Protein AF-A0AAN8SE76-F1 (afdb_monomer_lite)

Secondary structure (DSSP, 8-state):
-------S------S--S--BSSS--S-SS--PPEE-TTS-EE--------B------TTTTS-----------SS--TTS-----PPPPPGGGSPPP---

Structure (mmCIF, N/CA/C/O backbone):
data_AF-A0AAN8SE76-F1
#
_entry.id   AF-A0AAN8SE76-F1
#
loop_
_atom_site.group_PDB
_atom_site.id
_atom_site.type_symbol
_atom_site.label_atom_id
_atom_site.label_alt_id
_atom_site.label_comp_id
_atom_site.label_asym_id
_atom_site.label_entity_id
_atom_site.label_seq_id
_atom_site.pdbx_PDB_ins_code
_atom_site.Cartn_x
_atom_site.Cartn_y
_atom_site.Cartn_z
_atom_site.occupancy
_atom_site.B_iso_or_equiv
_atom_site.auth_seq_id
_atom_site.auth_comp_id
_atom_site.auth_asym_id
_atom_site.auth_atom_id
_atom_site.pdbx_PDB_model_num
ATOM 1 N N . MET A 1 1 ? -16.271 -13.226 30.628 1.00 36.34 1 MET A N 1
ATOM 2 C CA . MET A 1 1 ? -15.833 -14.652 30.659 1.00 36.34 1 MET A CA 1
ATOM 3 C C . MET A 1 1 ? -14.921 -14.911 29.457 1.00 36.34 1 MET A C 1
ATOM 5 O O . MET A 1 1 ? -15.382 -15.383 28.433 1.00 36.34 1 MET A O 1
ATOM 9 N N . TRP A 1 2 ? -13.652 -14.522 29.436 1.00 30.59 2 TRP A N 1
ATOM 10 C CA . TRP A 1 2 ? -12.684 -14.406 30.522 1.00 30.59 2 TRP A CA 1
ATOM 11 C C . TRP A 1 2 ? -12.057 -13.015 30.534 1.00 30.59 2 TRP A C 1
ATOM 13 O O . TRP A 1 2 ? -11.240 -12.674 29.685 1.00 30.59 2 TRP A O 1
ATOM 23 N N . ASP A 1 3 ? -12.457 -12.230 31.523 1.00 41.34 3 ASP A N 1
ATOM 24 C CA . ASP A 1 3 ? -11.757 -11.026 31.929 1.00 41.34 3 ASP A CA 1
ATOM 25 C C . ASP A 1 3 ? -10.522 -11.448 32.719 1.00 41.34 3 ASP A C 1
ATOM 27 O O . ASP A 1 3 ? -10.653 -12.070 33.771 1.00 41.34 3 ASP A O 1
ATOM 31 N N . ASN A 1 4 ? -9.329 -11.100 32.243 1.00 33.00 4 ASN A N 1
ATOM 32 C CA . ASN A 1 4 ? -8.284 -10.622 33.141 1.00 33.00 4 ASN A CA 1
ATOM 33 C C . ASN A 1 4 ? -7.178 -9.957 32.330 1.00 33.00 4 ASN A C 1
ATOM 35 O O . ASN A 1 4 ? -6.567 -10.640 31.524 1.00 33.00 4 ASN A O 1
ATOM 39 N N . TRP A 1 5 ? -6.961 -8.654 32.533 1.00 31.91 5 TRP A N 1
ATOM 40 C CA . TRP A 1 5 ? -5.672 -7.937 32.526 1.00 31.91 5 TRP A CA 1
ATOM 41 C C . TRP A 1 5 ? -5.938 -6.419 32.516 1.00 31.91 5 TRP A C 1
ATOM 43 O O . TRP A 1 5 ? -5.737 -5.740 31.513 1.00 31.91 5 TRP A O 1
ATOM 53 N N . ARG A 1 6 ? -6.357 -5.868 33.664 1.00 41.28 6 ARG A N 1
ATOM 54 C CA . ARG A 1 6 ? -6.106 -4.454 33.982 1.00 41.28 6 ARG A CA 1
ATOM 55 C C . ARG A 1 6 ? -4.715 -4.342 34.611 1.00 41.28 6 ARG A C 1
ATOM 57 O O . ARG A 1 6 ? -4.455 -5.007 35.608 1.00 41.28 6 ARG A O 1
ATOM 64 N N . GLY A 1 7 ? -3.857 -3.487 34.048 1.00 36.44 7 GLY A N 1
ATOM 65 C CA . GLY A 1 7 ? -2.648 -2.979 34.712 1.00 36.44 7 GLY A CA 1
ATOM 66 C C . GLY A 1 7 ? -1.363 -3.018 33.876 1.00 36.44 7 GLY A C 1
ATOM 67 O O . GLY A 1 7 ? -0.725 -4.062 33.770 1.00 36.44 7 GLY A O 1
ATOM 68 N N . GLY A 1 8 ? -0.943 -1.852 33.366 1.00 35.75 8 GLY A N 1
ATOM 69 C CA . GLY A 1 8 ? 0.437 -1.558 32.943 1.00 35.75 8 GLY A CA 1
ATOM 70 C C . GLY A 1 8 ? 0.647 -1.335 31.434 1.00 35.75 8 GLY A C 1
ATOM 71 O O . GLY A 1 8 ? 0.002 -2.005 30.625 1.00 35.75 8 GLY A O 1
ATOM 72 N N . PRO A 1 9 ? 1.562 -0.424 31.025 1.00 46.53 9 PRO A N 1
ATOM 73 C CA . PRO A 1 9 ? 1.820 -0.130 29.620 1.00 46.53 9 PRO A CA 1
ATOM 74 C C . PRO A 1 9 ? 2.545 -1.321 28.998 1.00 46.53 9 PRO A C 1
ATOM 76 O O . PRO A 1 9 ? 3.767 -1.466 29.096 1.00 46.53 9 PRO A O 1
ATOM 79 N N . ARG A 1 10 ? 1.786 -2.213 28.361 1.00 43.50 10 ARG A N 1
ATOM 80 C CA . ARG A 1 10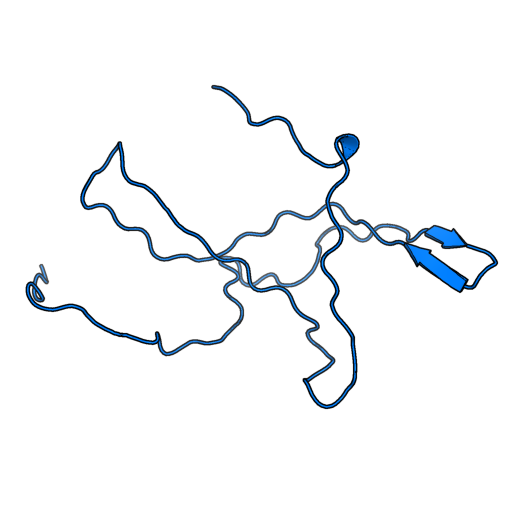 ? 2.365 -3.305 27.590 1.00 43.50 10 ARG A CA 1
ATOM 81 C C . ARG A 1 10 ? 3.067 -2.725 26.368 1.00 43.50 10 ARG A C 1
ATOM 83 O O . ARG A 1 10 ? 2.477 -2.598 25.299 1.00 43.50 10 ARG A O 1
ATOM 90 N N . ARG A 1 11 ? 4.379 -2.502 26.492 1.00 47.94 11 ARG A N 1
ATOM 91 C CA . ARG A 1 11 ? 5.298 -2.792 25.385 1.00 47.94 11 ARG A CA 1
ATOM 92 C C . ARG A 1 1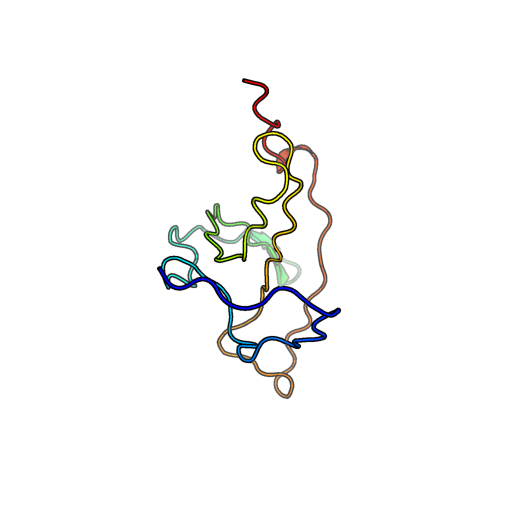1 ? 5.127 -4.267 25.036 1.00 47.94 11 ARG A C 1
ATOM 94 O O . ARG A 1 11 ? 5.841 -5.129 25.533 1.00 47.94 11 ARG A O 1
ATOM 101 N N . THR A 1 12 ? 4.153 -4.553 24.191 1.00 42.59 12 THR A N 1
ATOM 102 C CA . THR A 1 12 ? 4.154 -5.763 23.387 1.00 42.59 12 THR A CA 1
ATOM 103 C C . THR A 1 12 ? 4.578 -5.304 22.008 1.00 42.59 12 THR A C 1
ATOM 105 O O . THR A 1 12 ? 3.789 -4.753 21.254 1.00 42.59 12 THR A O 1
ATOM 108 N N . TYR A 1 13 ? 5.856 -5.489 21.673 1.00 44.78 13 TYR A N 1
ATOM 109 C CA . TYR A 1 13 ? 6.138 -5.792 20.276 1.00 44.78 13 TYR A CA 1
ATOM 110 C C . TYR A 1 13 ? 5.303 -7.041 19.972 1.00 44.78 13 TYR A C 1
ATOM 112 O O . TYR A 1 13 ? 5.505 -8.054 20.648 1.00 44.78 13 TYR A O 1
ATOM 120 N N . PRO A 1 14 ? 4.310 -6.987 19.069 1.00 48.53 14 PRO A N 1
ATOM 121 C CA . PRO A 1 14 ? 3.470 -8.145 18.858 1.00 48.53 14 PRO A CA 1
ATOM 122 C C . PRO A 1 14 ? 4.300 -9.210 18.127 1.00 48.53 14 PRO A C 1
ATOM 124 O O . PRO A 1 14 ? 4.919 -8.894 17.104 1.00 48.53 14 PRO A O 1
ATOM 127 N N . PRO A 1 15 ? 4.322 -10.468 18.601 1.00 50.91 15 PRO A N 1
ATOM 128 C CA . PRO A 1 15 ? 4.864 -11.569 17.822 1.00 50.91 15 PRO A CA 1
ATOM 129 C C . PRO A 1 15 ? 3.982 -11.723 16.578 1.00 50.91 15 PRO A C 1
ATOM 131 O O . PRO A 1 15 ? 2.788 -12.002 16.670 1.00 50.91 15 PRO A O 1
ATOM 134 N N . GLY A 1 16 ? 4.547 -11.449 15.401 1.00 50.28 16 GLY A N 1
ATOM 135 C CA . GLY A 1 16 ? 3.822 -11.547 14.134 1.00 50.28 16 GLY A CA 1
ATOM 136 C C . GLY A 1 16 ? 4.133 -10.433 13.143 1.00 50.28 16 GLY A C 1
ATOM 137 O O . GLY A 1 16 ? 3.212 -9.827 12.592 1.00 50.28 16 GLY A O 1
ATOM 138 N N . THR A 1 17 ? 5.412 -10.206 12.852 1.00 57.72 17 THR A N 1
ATOM 139 C CA . THR A 1 17 ? 5.912 -9.406 11.718 1.00 57.72 17 THR A CA 1
ATOM 140 C C . THR A 1 17 ? 5.617 -10.044 10.346 1.00 57.72 17 THR A C 1
ATOM 142 O O . THR A 1 17 ? 6.337 -9.815 9.383 1.00 57.72 17 THR A O 1
ATOM 145 N N . GLY A 1 18 ? 4.535 -10.816 10.226 1.00 60.81 18 GLY A N 1
ATOM 146 C CA . GLY A 1 18 ? 3.980 -11.246 8.945 1.00 60.81 18 GLY A CA 1
ATOM 147 C C . GLY A 1 18 ? 3.147 -10.137 8.299 1.00 60.81 18 GLY A C 1
ATOM 148 O O . GLY A 1 18 ? 2.669 -9.220 8.978 1.00 60.81 18 GLY A O 1
ATOM 149 N N . ARG A 1 19 ? 2.963 -10.217 6.978 1.00 65.94 19 ARG A N 1
ATOM 150 C CA . ARG A 1 19 ? 2.023 -9.360 6.239 1.00 65.94 19 ARG A CA 1
ATOM 151 C C . ARG A 1 19 ? 0.613 -9.578 6.791 1.00 65.94 19 ARG A C 1
ATOM 153 O O . ARG A 1 19 ? 0.209 -10.715 7.012 1.00 65.94 19 ARG A O 1
ATOM 160 N N . LYS A 1 20 ? -0.117 -8.493 7.051 1.00 73.25 20 LYS A N 1
ATOM 161 C CA . LYS A 1 20 ? -1.423 -8.517 7.727 1.00 73.25 20 LYS A CA 1
ATOM 162 C C . LYS A 1 20 ? -2.560 -8.381 6.713 1.00 73.25 20 LYS A C 1
ATOM 164 O O . LYS A 1 20 ? -3.244 -7.366 6.712 1.00 73.25 20 LYS A O 1
ATOM 169 N N . HIS A 1 21 ? -2.725 -9.369 5.834 1.00 79.62 21 HIS A N 1
ATOM 170 C CA . HIS A 1 21 ? -3.898 -9.461 4.952 1.00 79.62 21 HIS A CA 1
ATOM 171 C C . HIS A 1 21 ? -5.005 -10.215 5.692 1.00 79.62 21 HIS A C 1
ATOM 173 O O . HIS A 1 21 ? -4.757 -11.304 6.208 1.00 79.62 21 HIS A O 1
ATOM 179 N N . ALA A 1 22 ? -6.198 -9.631 5.793 1.00 83.06 22 ALA A N 1
ATOM 180 C CA . ALA A 1 22 ? -7.310 -10.221 6.544 1.00 83.06 22 ALA A CA 1
ATOM 181 C C . ALA A 1 22 ? -7.945 -11.418 5.821 1.00 83.06 22 ALA A C 1
ATOM 183 O O . ALA A 1 22 ? -8.432 -12.338 6.468 1.00 83.06 22 ALA A O 1
ATOM 184 N N . ASP A 1 23 ? -7.928 -11.407 4.491 1.00 78.88 23 ASP A N 1
ATOM 185 C CA . ASP A 1 23 ? -8.517 -12.426 3.617 1.00 78.88 23 ASP A CA 1
ATOM 186 C C . ASP A 1 23 ? -7.485 -13.425 3.066 1.00 78.88 23 ASP A C 1
ATOM 188 O O . ASP A 1 23 ? -7.843 -14.341 2.333 1.00 78.88 23 ASP A O 1
ATOM 192 N N . GLY A 1 24 ? -6.203 -13.257 3.406 1.00 74.38 24 GLY A N 1
ATOM 193 C CA . GLY A 1 24 ? -5.112 -14.098 2.906 1.00 74.38 24 GLY A CA 1
ATOM 194 C C . GLY A 1 24 ? -4.752 -13.866 1.434 1.00 74.38 24 GLY A C 1
ATOM 195 O O . GLY A 1 24 ? -3.783 -14.458 0.959 1.00 74.38 24 GLY A O 1
ATOM 196 N N . ASN A 1 25 ? -5.464 -12.986 0.722 1.00 74.44 25 ASN A N 1
ATOM 197 C CA . ASN A 1 25 ? -5.134 -12.638 -0.652 1.00 74.44 25 ASN A CA 1
ATOM 198 C C . ASN A 1 25 ? -4.066 -11.535 -0.682 1.00 74.44 25 ASN A C 1
ATOM 200 O O . ASN A 1 25 ? -4.275 -10.419 -0.200 1.00 74.44 25 ASN A O 1
ATOM 204 N N . TYR A 1 26 ? -2.914 -11.852 -1.266 1.00 70.75 26 TYR A N 1
ATOM 205 C CA . TYR A 1 26 ? -1.767 -10.949 -1.364 1.00 70.75 26 TYR A CA 1
ATOM 206 C C . TYR A 1 26 ? -1.572 -10.373 -2.774 1.00 70.75 26 TYR A C 1
ATOM 208 O O . TYR A 1 26 ? -0.715 -9.506 -2.957 1.00 70.75 26 TYR A O 1
ATOM 216 N N . GLU A 1 27 ? -2.355 -10.828 -3.757 1.00 74.44 27 GLU A N 1
ATOM 217 C CA . GLU A 1 27 ? -2.244 -10.412 -5.155 1.00 74.44 27 GLU A CA 1
ATOM 218 C C . GLU A 1 27 ? -3.334 -9.412 -5.537 1.00 74.44 27 GLU A C 1
ATOM 220 O O . GLU A 1 27 ? -4.448 -9.408 -5.000 1.00 74.44 27 GLU A O 1
ATOM 225 N N . VAL A 1 28 ? -3.011 -8.556 -6.509 1.00 74.44 28 VAL A N 1
ATOM 226 C CA . VAL A 1 28 ? -4.016 -7.704 -7.135 1.00 74.44 28 VAL A CA 1
ATOM 227 C C . VAL A 1 28 ? -4.901 -8.595 -7.997 1.00 74.44 28 VAL A C 1
ATOM 229 O O . VAL A 1 28 ? -4.456 -9.140 -9.000 1.00 74.44 28 VAL A O 1
ATOM 232 N N . THR A 1 29 ? -6.158 -8.752 -7.589 1.00 70.19 29 THR A N 1
ATOM 233 C CA . THR A 1 29 ? -7.102 -9.699 -8.205 1.00 70.19 29 THR A CA 1
ATOM 234 C C . THR A 1 29 ? -7.458 -9.358 -9.649 1.00 70.19 29 THR A C 1
ATOM 236 O O . THR A 1 29 ? -7.940 -10.218 -10.384 1.00 70.19 29 THR A O 1
ATOM 239 N N . LEU A 1 30 ? -7.226 -8.111 -10.066 1.00 78.06 30 LEU A N 1
ATOM 240 C CA . LEU A 1 30 ? -7.487 -7.643 -11.417 1.00 78.06 30 LEU A CA 1
ATOM 241 C C . LEU A 1 30 ? -6.171 -7.429 -12.172 1.00 78.06 30 LEU A C 1
ATOM 243 O O . LEU A 1 30 ? -5.445 -6.463 -11.934 1.00 78.06 30 LEU A O 1
ATOM 247 N N . MET A 1 31 ? -5.891 -8.310 -13.129 1.00 79.12 31 MET A N 1
ATOM 248 C CA . MET A 1 31 ? -4.748 -8.157 -14.026 1.00 79.12 31 MET A CA 1
ATOM 249 C C . MET A 1 31 ? -5.036 -7.051 -15.044 1.00 79.12 31 MET A C 1
ATOM 251 O O . MET A 1 31 ? -5.934 -7.172 -15.879 1.00 79.12 31 MET A O 1
ATOM 255 N N . THR A 1 32 ? -4.269 -5.964 -14.986 1.00 88.12 32 THR A N 1
ATOM 256 C CA . THR A 1 32 ? -4.365 -4.839 -15.926 1.00 88.12 32 THR A CA 1
ATOM 257 C C . THR A 1 32 ? -3.077 -4.666 -16.721 1.00 88.12 32 THR A C 1
ATOM 259 O O . THR A 1 32 ? -1.997 -5.078 -16.296 1.00 88.12 32 THR A O 1
ATOM 262 N N . LYS A 1 33 ? -3.187 -4.037 -17.896 1.00 90.94 33 LYS A N 1
ATOM 263 C CA . LYS A 1 33 ? -2.030 -3.711 -18.737 1.00 90.94 33 LYS A CA 1
ATOM 264 C C . LYS A 1 33 ? -1.162 -2.641 -18.064 1.00 90.94 33 LYS A C 1
ATOM 266 O O . LYS A 1 33 ? -1.687 -1.693 -17.484 1.00 90.94 33 LYS A O 1
ATOM 271 N N . ALA A 1 34 ? 0.156 -2.771 -18.194 1.00 93.25 34 ALA A N 1
ATOM 272 C CA . ALA A 1 34 ? 1.114 -1.724 -17.844 1.00 93.25 34 ALA A CA 1
ATOM 273 C C . ALA A 1 34 ? 1.362 -0.790 -19.040 1.00 93.25 34 ALA A C 1
ATOM 275 O O . ALA A 1 34 ? 1.267 -1.214 -20.197 1.00 93.25 34 ALA A O 1
ATOM 276 N N . ARG A 1 35 ? 1.700 0.474 -18.769 1.00 93.69 35 ARG A N 1
ATOM 277 C CA . ARG A 1 35 ? 2.150 1.428 -19.788 1.00 93.69 35 ARG A CA 1
ATOM 278 C C . ARG A 1 35 ? 3.667 1.352 -19.900 1.00 93.69 35 ARG A C 1
ATOM 280 O O . ARG A 1 35 ? 4.364 1.541 -18.909 1.00 93.69 35 ARG A O 1
ATOM 287 N N . VAL A 1 36 ? 4.161 1.108 -21.110 1.00 96.69 36 VAL A N 1
ATOM 288 C CA . VAL A 1 36 ? 5.595 1.043 -21.405 1.00 96.69 36 VAL A CA 1
ATOM 289 C C . VAL A 1 36 ? 5.971 2.223 -22.2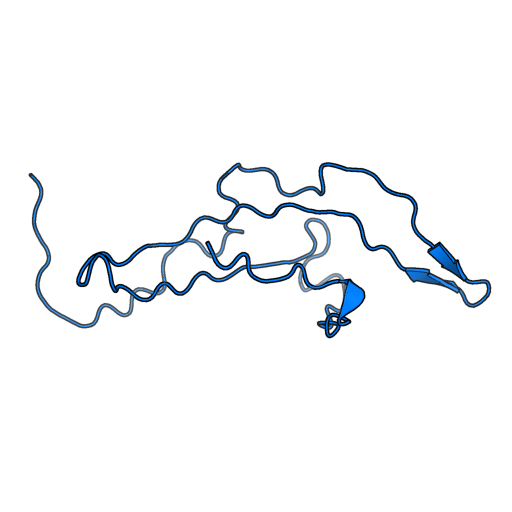90 1.00 96.69 36 VAL A C 1
ATOM 291 O O . VAL A 1 36 ? 5.381 2.419 -23.353 1.00 96.69 36 VAL A O 1
ATOM 294 N N . SER A 1 37 ? 6.944 3.008 -21.845 1.00 96.88 37 SER A N 1
ATOM 295 C CA . SER A 1 37 ? 7.513 4.124 -22.599 1.00 96.88 37 SER A CA 1
ATOM 296 C C . SER A 1 37 ? 8.760 3.679 -23.364 1.00 96.88 37 SER A C 1
ATOM 298 O O . SER A 1 37 ? 9.491 2.799 -22.916 1.00 96.88 37 SER A O 1
ATOM 300 N N . HIS A 1 38 ? 9.060 4.337 -24.487 1.00 96.31 38 HIS A N 1
ATOM 301 C CA . HIS A 1 38 ? 10.250 4.044 -25.303 1.00 96.31 38 HIS A CA 1
ATOM 302 C C . HIS A 1 38 ? 11.581 4.234 -24.547 1.00 96.31 38 HIS A C 1
ATOM 304 O O . HIS A 1 38 ? 12.597 3.675 -24.940 1.00 96.31 38 HIS A O 1
ATOM 310 N N . THR A 1 39 ? 11.574 4.999 -23.452 1.00 97.19 39 THR A N 1
ATOM 311 C CA . THR A 1 39 ? 12.719 5.209 -22.554 1.00 97.19 39 THR A CA 1
ATOM 312 C C . THR A 1 39 ? 12.990 4.029 -21.615 1.00 97.19 39 THR A C 1
ATOM 314 O O . THR A 1 39 ? 13.948 4.074 -20.850 1.00 97.19 39 THR A O 1
ATOM 317 N N . GLY A 1 40 ? 12.142 2.994 -21.626 1.00 95.19 40 GLY A N 1
ATOM 318 C CA . GLY A 1 40 ? 12.213 1.861 -20.699 1.00 95.19 40 GLY A CA 1
ATOM 319 C C . GLY A 1 40 ? 11.451 2.069 -19.385 1.00 95.19 40 GLY A C 1
ATOM 320 O O . GLY A 1 40 ? 11.450 1.178 -18.540 1.00 95.19 40 GLY A O 1
ATOM 321 N N . LEU A 1 41 ? 10.772 3.209 -19.202 1.00 94.00 41 LEU A N 1
ATOM 322 C CA . LEU A 1 41 ? 9.898 3.434 -18.048 1.00 94.00 41 LEU A CA 1
ATOM 323 C C . LEU A 1 41 ? 8.634 2.565 -18.155 1.00 94.00 41 LEU A C 1
ATOM 325 O O . LEU A 1 41 ? 7.900 2.654 -19.142 1.00 94.00 41 LEU A O 1
ATOM 329 N N . VAL A 1 42 ? 8.367 1.770 -17.116 1.00 94.06 42 VAL A N 1
ATOM 330 C CA . VAL A 1 42 ? 7.159 0.946 -16.989 1.00 94.06 42 VAL A CA 1
ATOM 331 C C . VAL A 1 42 ? 6.317 1.471 -15.833 1.00 94.06 42 VAL A C 1
ATOM 333 O O . VAL A 1 42 ? 6.741 1.439 -14.680 1.00 94.06 42 VAL A O 1
ATOM 336 N N . GLU A 1 43 ? 5.110 1.936 -16.137 1.00 91.31 43 GLU A N 1
ATOM 337 C CA . GLU A 1 43 ? 4.134 2.375 -15.142 1.00 91.31 43 GLU A CA 1
ATOM 338 C C . GLU A 1 43 ? 2.995 1.362 -15.047 1.00 91.31 43 GLU A C 1
ATOM 340 O O . GLU A 1 43 ? 2.347 1.028 -16.043 1.00 91.31 43 GLU A O 1
ATOM 345 N N . TRP A 1 44 ? 2.720 0.893 -13.832 1.00 89.25 44 TRP A N 1
ATOM 346 C CA . TRP A 1 44 ? 1.638 -0.046 -13.571 1.00 89.25 44 TRP A CA 1
ATOM 347 C C . TRP A 1 44 ? 0.835 0.389 -12.347 1.00 89.25 44 TRP A C 1
ATOM 349 O O . TRP A 1 44 ? 1.369 0.519 -11.248 1.00 89.25 44 TRP A O 1
ATOM 359 N N . GLN A 1 45 ? -0.452 0.657 -12.564 1.00 87.75 45 GLN A N 1
ATOM 360 C CA . GLN A 1 45 ? -1.381 1.172 -11.556 1.00 87.75 45 GLN A CA 1
ATOM 361 C C . GLN A 1 45 ? -2.680 0.357 -11.600 1.00 87.75 45 GLN A C 1
ATOM 363 O O . GLN A 1 45 ? -3.686 0.815 -12.148 1.00 87.75 45 GLN A O 1
ATOM 368 N N . PRO A 1 46 ? -2.671 -0.890 -11.103 1.00 87.56 46 PRO A N 1
ATOM 369 C CA . PRO A 1 46 ? -3.866 -1.712 -11.115 1.00 87.56 46 PRO A CA 1
ATOM 370 C C . PRO A 1 46 ? -4.855 -1.240 -10.030 1.00 87.56 46 PRO A C 1
ATOM 372 O O . PRO A 1 46 ? -4.436 -0.806 -8.952 1.00 87.56 46 PRO A O 1
ATOM 375 N N . PRO A 1 47 ? -6.174 -1.323 -10.271 1.00 84.75 47 PRO A N 1
ATOM 376 C CA . PRO A 1 47 ? -7.157 -1.111 -9.220 1.00 84.75 47 PRO A CA 1
ATOM 377 C C . PRO A 1 47 ? -7.048 -2.251 -8.201 1.00 84.75 47 PRO A C 1
ATOM 379 O O . PRO A 1 47 ? -7.107 -3.423 -8.565 1.00 84.75 47 PRO A O 1
ATOM 382 N N . ALA A 1 48 ? -6.905 -1.915 -6.921 1.00 80.81 48 ALA A N 1
ATOM 383 C CA . ALA A 1 48 ? -6.764 -2.902 -5.857 1.00 80.81 48 ALA A CA 1
ATOM 384 C C . ALA A 1 48 ? -7.610 -2.528 -4.637 1.00 80.81 48 ALA A C 1
ATOM 386 O O . ALA A 1 48 ? -7.711 -1.358 -4.266 1.00 80.81 48 ALA A O 1
ATOM 387 N N . VAL A 1 49 ? -8.199 -3.545 -4.007 1.00 83.50 49 VAL A N 1
ATOM 388 C CA . VAL A 1 49 ? -8.867 -3.441 -2.706 1.00 83.50 49 VAL A CA 1
ATOM 389 C C . VAL A 1 49 ? -8.023 -4.217 -1.706 1.00 83.50 49 VAL A C 1
ATOM 391 O O . VAL A 1 49 ? -7.955 -5.441 -1.773 1.00 83.50 49 VAL A O 1
ATOM 394 N N . TYR A 1 50 ? -7.369 -3.505 -0.791 1.00 82.94 50 TYR A N 1
ATOM 395 C CA . TYR A 1 50 ? -6.538 -4.115 0.244 1.00 82.94 50 TYR A CA 1
ATOM 396 C C . TYR A 1 50 ? -7.347 -4.290 1.525 1.00 82.94 50 TYR A C 1
ATOM 398 O O . TYR A 1 50 ? -7.827 -3.311 2.095 1.00 82.94 50 TYR A O 1
ATOM 406 N N . LYS A 1 51 ? -7.481 -5.535 1.988 1.00 85.12 51 LYS A N 1
ATOM 407 C CA . LYS A 1 51 ? -8.119 -5.860 3.266 1.00 85.12 51 LYS A CA 1
ATOM 408 C C . LYS A 1 51 ? -7.047 -6.241 4.274 1.00 85.12 51 LYS A C 1
ATOM 410 O O . LYS A 1 51 ? -6.426 -7.296 4.146 1.00 85.12 51 LYS A O 1
ATOM 415 N N . SER A 1 52 ? -6.817 -5.392 5.269 1.00 86.88 52 SER A N 1
ATOM 416 C CA . SER A 1 52 ? -5.862 -5.670 6.339 1.00 86.88 52 SER A CA 1
ATOM 417 C C . SER A 1 52 ? -6.538 -6.066 7.639 1.00 86.88 52 SER A C 1
ATOM 419 O O . SER A 1 52 ? -7.684 -5.709 7.901 1.00 86.88 52 SER A O 1
ATOM 421 N N . SER A 1 53 ? -5.812 -6.822 8.460 1.00 87.38 53 SER A N 1
ATOM 422 C CA . SER A 1 53 ? -6.192 -7.075 9.846 1.00 87.38 53 SER A CA 1
ATOM 423 C C . SER A 1 53 ? -5.461 -6.094 10.765 1.00 87.38 53 SER A C 1
ATOM 425 O O . SER A 1 53 ? -4.229 -6.018 10.760 1.00 87.38 53 SER A O 1
ATOM 427 N N . CYS A 1 54 ? -6.217 -5.337 11.558 1.00 89.38 54 CYS A N 1
ATOM 428 C CA . CYS A 1 54 ? -5.700 -4.470 12.617 1.00 89.38 54 CYS A CA 1
ATOM 429 C C . CYS A 1 54 ? -6.427 -4.749 13.937 1.00 89.38 54 CYS A C 1
ATOM 431 O O . CYS A 1 54 ? -7.553 -5.240 13.948 1.00 89.38 54 CYS A O 1
ATOM 433 N N . ALA A 1 55 ? -5.741 -4.481 15.049 1.00 88.31 55 ALA A N 1
ATOM 434 C CA . ALA A 1 55 ? -6.365 -4.491 16.364 1.00 88.31 55 ALA A CA 1
ATOM 435 C C . ALA A 1 55 ? -7.211 -3.225 16.514 1.00 88.31 55 ALA A C 1
ATOM 437 O O . ALA A 1 55 ? -6.768 -2.149 16.112 1.00 88.31 55 ALA A O 1
ATOM 438 N N . ILE A 1 56 ? -8.402 -3.382 17.081 1.00 89.44 56 ILE A N 1
ATOM 439 C CA . ILE A 1 56 ? -9.325 -2.289 17.375 1.00 89.44 56 ILE A CA 1
ATOM 440 C C . ILE A 1 56 ? -9.346 -2.041 18.879 1.00 89.44 56 ILE A C 1
ATOM 442 O O . ILE A 1 56 ?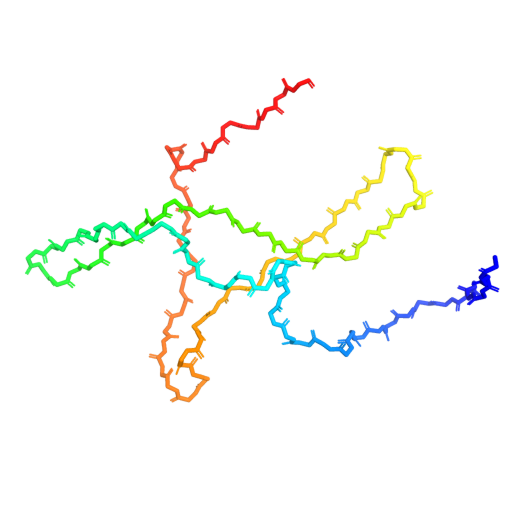 -9.322 -2.997 19.661 1.00 89.44 56 ILE A O 1
ATOM 446 N N . ASP A 1 57 ? -9.382 -0.771 19.265 1.00 89.88 57 ASP A N 1
ATOM 447 C CA . ASP A 1 57 ? -9.637 -0.358 20.642 1.00 89.88 57 ASP A CA 1
ATOM 448 C C . ASP A 1 57 ? -11.073 0.156 20.757 1.00 89.88 57 ASP A C 1
ATOM 450 O O . ASP A 1 57 ? -11.476 1.038 20.005 1.00 89.88 57 ASP A O 1
ATOM 454 N N . VAL A 1 58 ? -11.855 -0.436 21.658 1.00 92.19 58 VAL A N 1
ATOM 455 C CA . VAL A 1 58 ? -13.286 -0.139 21.838 1.00 92.19 58 VAL A CA 1
ATOM 456 C C . VAL A 1 58 ? -13.568 0.624 23.134 1.00 92.19 58 VAL A C 1
ATOM 458 O O . VAL A 1 58 ? -14.723 0.720 23.543 1.00 92.19 58 VAL A O 1
ATOM 461 N N . GLU A 1 59 ? -12.537 1.170 23.789 1.00 92.50 59 GLU A N 1
ATOM 462 C CA . GLU A 1 59 ? -12.671 1.892 25.064 1.00 92.50 59 GLU A CA 1
ATOM 463 C C . GLU A 1 59 ? -13.651 3.080 24.988 1.00 92.50 59 GLU A C 1
ATOM 465 O O . GLU A 1 59 ? -14.398 3.321 25.936 1.00 92.50 59 GLU A O 1
ATOM 470 N N . PHE A 1 60 ? -13.700 3.778 23.848 1.00 92.56 60 PHE A N 1
ATOM 471 C CA . PHE A 1 60 ? -14.492 5.004 23.662 1.00 92.56 60 PHE A CA 1
ATOM 472 C C . PHE A 1 60 ? -15.584 4.894 22.595 1.00 92.56 60 PHE A C 1
ATOM 474 O O . PHE A 1 60 ? -16.019 5.911 22.052 1.00 92.56 60 PHE A O 1
ATOM 481 N N . PHE A 1 61 ? -16.042 3.680 22.285 1.00 88.88 61 PHE A N 1
ATOM 482 C CA . PHE A 1 61 ? -17.095 3.481 21.288 1.00 88.88 61 PHE A CA 1
ATOM 483 C C . PHE A 1 61 ? -18.341 4.344 21.600 1.00 88.88 61 PHE A C 1
ATOM 485 O O . PHE A 1 61 ? -18.796 4.338 22.749 1.00 88.88 61 PHE A O 1
ATOM 492 N N . PRO A 1 62 ? -18.932 5.074 20.626 1.00 93.12 62 PRO A N 1
ATOM 493 C CA . PRO A 1 62 ? -18.675 5.061 19.174 1.00 93.12 62 PRO A CA 1
ATOM 494 C C . PRO A 1 62 ? -17.697 6.145 18.660 1.00 93.12 62 PRO A C 1
ATOM 496 O O . PRO A 1 62 ? -17.654 6.402 17.459 1.00 93.12 62 PRO A O 1
ATOM 499 N N . TYR A 1 63 ? -16.967 6.827 19.549 1.00 93.88 63 TYR A N 1
ATOM 500 C CA . TYR A 1 63 ? -16.047 7.935 19.228 1.00 93.88 63 TYR A CA 1
ATOM 501 C C . TYR A 1 63 ? -14.567 7.537 19.337 1.00 93.88 63 TYR A C 1
ATOM 503 O O . TYR A 1 63 ? -13.694 8.376 19.575 1.00 93.88 63 TYR A O 1
ATOM 511 N N . ASP A 1 64 ? -14.279 6.250 19.204 1.00 92.81 64 ASP A N 1
ATOM 512 C CA . ASP A 1 64 ? -12.934 5.700 19.216 1.00 92.81 64 ASP A CA 1
ATOM 513 C C . ASP A 1 64 ? -12.120 6.123 17.978 1.00 92.81 64 ASP A C 1
ATOM 515 O O . ASP A 1 64 ? -12.641 6.328 16.881 1.00 92.81 64 ASP A O 1
ATOM 519 N N . ILE A 1 65 ? -10.803 6.256 18.159 1.00 92.25 65 ILE A N 1
ATOM 520 C CA . ILE A 1 65 ? -9.853 6.540 17.077 1.00 92.25 65 ILE A CA 1
ATOM 521 C C . ILE A 1 65 ? -9.094 5.260 16.761 1.00 92.25 65 ILE A C 1
ATOM 523 O O . ILE A 1 65 ? -8.409 4.715 17.623 1.00 92.25 65 ILE A O 1
ATOM 527 N N . GLN A 1 66 ? -9.133 4.837 15.498 1.00 91.00 66 GLN A N 1
ATOM 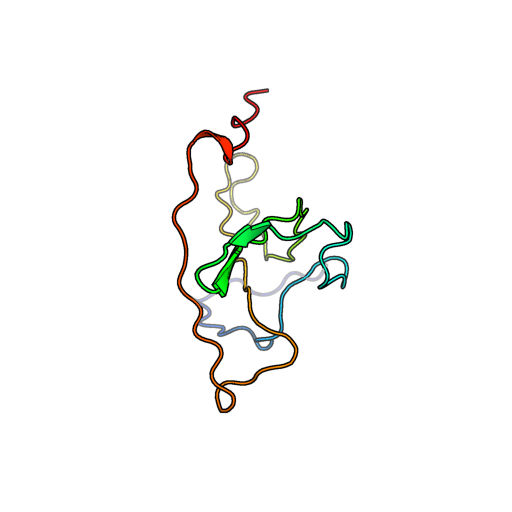528 C CA . GLN A 1 66 ? -8.461 3.619 15.056 1.00 91.00 66 GLN A CA 1
ATOM 529 C C . GLN A 1 66 ? -7.243 3.918 14.177 1.00 91.00 66 GLN A C 1
ATOM 531 O O . GLN A 1 66 ? -7.311 4.690 13.221 1.00 91.00 66 GLN A O 1
ATOM 536 N N . THR A 1 67 ? -6.114 3.267 14.482 1.00 89.62 67 THR A N 1
ATOM 537 C CA . THR A 1 67 ? -4.866 3.358 13.704 1.00 89.62 67 THR A CA 1
ATOM 538 C C . THR A 1 67 ? -4.533 2.005 13.082 1.00 89.62 67 THR A C 1
ATOM 540 O O . THR A 1 67 ? -4.036 1.101 13.753 1.00 89.62 67 THR A O 1
ATOM 543 N N . CYS A 1 68 ? -4.759 1.867 11.774 1.00 87.62 68 CYS A N 1
ATOM 544 C CA . CYS A 1 68 ? -4.460 0.642 11.030 1.00 87.62 68 CYS A CA 1
ATOM 545 C C . CYS A 1 68 ? -3.259 0.847 10.097 1.00 87.62 68 CYS A C 1
ATOM 547 O O . CYS A 1 68 ? -3.216 1.785 9.304 1.00 87.62 68 CYS A O 1
ATOM 549 N N . VAL A 1 69 ? -2.274 -0.053 10.181 1.00 86.50 69 VAL A N 1
ATOM 550 C CA . VAL A 1 69 ? -1.027 0.025 9.404 1.00 86.50 69 VAL A CA 1
ATOM 551 C C . VAL A 1 69 ? -1.052 -0.984 8.260 1.00 86.50 69 VAL A C 1
ATOM 553 O O . VAL A 1 69 ? -1.182 -2.188 8.484 1.00 86.50 69 VAL A O 1
ATOM 556 N N . LEU A 1 70 ? -0.852 -0.502 7.033 1.00 85.69 70 LEU A N 1
ATOM 557 C CA . LEU A 1 70 ? -0.636 -1.344 5.857 1.00 85.69 70 LEU A CA 1
ATOM 558 C C . LEU A 1 70 ? 0.861 -1.607 5.662 1.00 85.69 70 LEU A C 1
ATOM 560 O O . LEU A 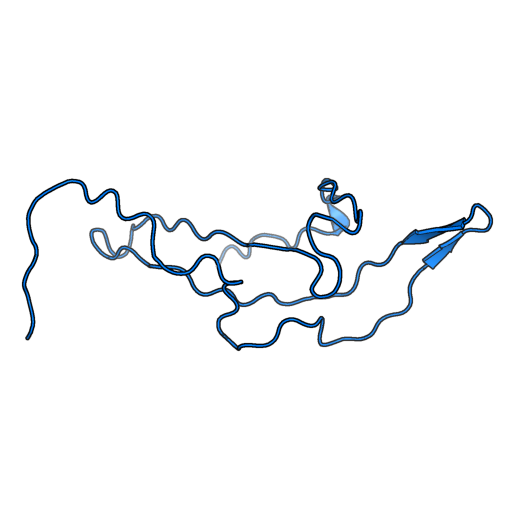1 70 ? 1.665 -0.678 5.634 1.00 85.69 70 LEU A O 1
ATOM 564 N N . LYS A 1 71 ? 1.237 -2.881 5.506 1.00 84.25 71 LYS A N 1
ATOM 565 C CA . LYS A 1 71 ? 2.611 -3.305 5.197 1.00 84.25 71 LYS A CA 1
ATOM 566 C C . LYS A 1 71 ? 2.669 -3.842 3.770 1.00 84.25 71 LYS A C 1
ATOM 568 O O . LYS A 1 71 ? 2.182 -4.940 3.516 1.00 84.25 71 LYS A O 1
ATOM 573 N N . LEU A 1 72 ? 3.273 -3.078 2.865 1.00 84.38 72 LEU A N 1
ATOM 574 C CA . LEU A 1 72 ? 3.452 -3.438 1.456 1.00 84.38 72 LEU A CA 1
ATOM 575 C C . LEU A 1 72 ? 4.896 -3.894 1.205 1.00 84.38 72 LEU A C 1
ATOM 577 O O . LEU A 1 72 ? 5.823 -3.366 1.814 1.00 84.38 72 LEU A O 1
ATOM 581 N N . GLY A 1 73 ? 5.092 -4.868 0.315 1.00 85.12 73 GLY A N 1
ATOM 582 C CA . GLY A 1 73 ? 6.427 -5.335 -0.070 1.00 85.12 73 GLY A CA 1
ATOM 583 C C . GLY A 1 73 ? 6.402 -6.482 -1.080 1.00 85.12 73 GLY A C 1
ATOM 584 O O . GLY A 1 73 ? 5.389 -7.167 -1.243 1.00 85.12 73 GLY A O 1
ATOM 585 N N . SER A 1 74 ? 7.531 -6.714 -1.750 1.00 83.19 74 SER A N 1
ATOM 586 C CA . SER A 1 74 ? 7.711 -7.798 -2.727 1.00 83.19 74 SER A CA 1
ATOM 587 C C . SER A 1 74 ? 7.648 -9.160 -2.070 1.00 83.19 74 SER A C 1
ATOM 589 O O . SER A 1 74 ? 8.357 -9.416 -1.105 1.00 83.19 74 SER A O 1
ATOM 591 N N . TRP A 1 75 ? 6.840 -10.077 -2.598 1.00 80.00 75 TRP A N 1
ATOM 592 C CA . TRP A 1 75 ? 6.840 -11.471 -2.138 1.00 80.00 75 TRP A CA 1
ATOM 593 C C . TRP A 1 75 ? 8.160 -12.203 -2.435 1.00 80.00 75 TRP A C 1
ATOM 595 O O . TRP A 1 75 ? 8.632 -12.974 -1.611 1.00 80.00 75 TRP A O 1
ATOM 605 N N . THR A 1 76 ? 8.762 -11.936 -3.595 1.00 79.38 76 THR A N 1
ATOM 606 C CA . THR A 1 76 ? 9.844 -12.750 -4.177 1.00 79.38 76 THR A CA 1
ATOM 607 C C . THR A 1 76 ? 11.257 -12.205 -3.969 1.00 79.38 76 THR A C 1
ATOM 609 O O . THR A 1 76 ? 12.230 -12.935 -4.161 1.00 79.38 76 THR A O 1
ATOM 612 N N . TYR A 1 77 ? 11.381 -10.935 -3.585 1.00 76.94 77 TYR A N 1
ATOM 613 C CA . TYR A 1 77 ? 12.659 -10.278 -3.326 1.00 76.94 77 TYR A CA 1
ATOM 614 C C . TYR A 1 77 ? 12.749 -9.971 -1.836 1.00 76.94 77 TYR A C 1
ATOM 616 O O . TYR A 1 77 ? 11.852 -9.331 -1.278 1.00 76.94 77 TYR A O 1
ATOM 624 N N . ASP A 1 78 ? 13.807 -10.477 -1.211 1.00 71.06 78 ASP A N 1
ATOM 625 C CA . ASP A 1 78 ? 14.168 -10.216 0.177 1.00 71.06 78 ASP A CA 1
ATOM 626 C C . ASP A 1 78 ? 15.120 -9.011 0.272 1.00 71.06 78 ASP A C 1
ATOM 628 O O . ASP A 1 78 ? 15.476 -8.399 -0.730 1.00 71.06 78 ASP A O 1
ATOM 632 N N . GLY A 1 79 ? 15.557 -8.661 1.485 1.00 64.00 79 GLY A N 1
ATOM 633 C CA . GLY A 1 79 ? 16.481 -7.539 1.701 1.00 64.00 79 GLY A CA 1
ATOM 634 C C . GLY A 1 79 ? 17.867 -7.706 1.058 1.00 64.00 79 GLY A C 1
ATOM 635 O O . GLY A 1 79 ? 18.633 -6.746 1.041 1.00 64.00 79 GLY A O 1
ATOM 636 N N . PHE A 1 80 ? 18.193 -8.891 0.526 1.00 68.19 80 PHE A N 1
ATOM 637 C CA . PHE A 1 80 ? 19.463 -9.182 -0.146 1.00 68.19 80 PHE A CA 1
ATOM 638 C C . PHE A 1 80 ? 19.345 -9.131 -1.677 1.00 68.19 80 PHE A C 1
ATOM 640 O O . PHE A 1 80 ? 20.349 -8.924 -2.362 1.00 68.19 80 PHE A O 1
ATOM 647 N N . LYS A 1 81 ? 18.129 -9.249 -2.227 1.00 61.91 81 LYS A N 1
ATOM 648 C CA . LYS A 1 81 ? 17.821 -9.006 -3.642 1.00 61.91 81 LYS A CA 1
ATOM 649 C C . LYS A 1 81 ? 17.179 -7.624 -3.796 1.00 61.91 81 LYS A C 1
ATOM 651 O O . LYS A 1 81 ? 16.023 -7.418 -3.450 1.00 61.91 81 LYS A O 1
ATOM 656 N N . GLN A 1 82 ? 17.932 -6.659 -4.319 1.00 61.44 82 GLN A N 1
ATOM 657 C CA . GLN A 1 82 ? 17.549 -5.241 -4.301 1.00 61.44 82 GLN A CA 1
ATOM 658 C C . GLN A 1 82 ? 16.338 -4.922 -5.199 1.00 61.44 82 GLN A C 1
ATOM 660 O O . GLN A 1 82 ? 16.482 -4.659 -6.390 1.00 61.44 82 GLN A O 1
ATOM 665 N N . LEU A 1 83 ? 15.143 -4.870 -4.603 1.00 74.38 83 LEU A N 1
ATOM 666 C CA . LEU A 1 83 ? 14.043 -4.023 -5.070 1.00 74.38 83 LEU A CA 1
ATOM 667 C C . LEU A 1 83 ? 13.967 -2.790 -4.164 1.00 74.38 83 LEU A C 1
ATOM 669 O O . LEU A 1 83 ? 13.677 -2.898 -2.974 1.00 74.38 83 LEU A O 1
ATOM 673 N N . GLY A 1 84 ? 14.237 -1.611 -4.726 1.00 80.06 84 GLY A N 1
ATOM 674 C CA . GLY A 1 84 ? 14.054 -0.341 -4.027 1.00 80.06 84 GLY A CA 1
ATOM 675 C C . GLY A 1 84 ? 12.582 0.067 -4.023 1.00 80.06 84 GLY A C 1
ATOM 676 O O . GLY A 1 84 ? 11.990 0.241 -5.085 1.00 80.06 84 GLY A O 1
ATOM 677 N N . PHE A 1 85 ? 11.992 0.242 -2.839 1.00 81.56 85 PHE A N 1
ATOM 678 C CA . PHE A 1 85 ? 10.641 0.786 -2.692 1.00 81.56 85 PHE A CA 1
ATOM 679 C C . PHE A 1 85 ? 10.715 2.266 -2.334 1.00 81.56 85 PHE A C 1
ATOM 681 O O . PHE A 1 85 ? 11.232 2.633 -1.279 1.00 81.56 85 PHE A O 1
ATOM 688 N N . SER A 1 86 ? 10.159 3.114 -3.193 1.00 87.62 86 SER A N 1
ATOM 689 C CA . SER A 1 86 ? 9.994 4.540 -2.918 1.00 87.62 86 SER A CA 1
ATOM 690 C C . SER A 1 86 ? 8.507 4.892 -2.987 1.00 87.62 86 SER A C 1
ATOM 692 O O . SER A 1 86 ? 7.872 4.608 -4.005 1.00 87.62 86 SER A O 1
ATOM 694 N N . PRO A 1 87 ? 7.919 5.468 -1.922 1.00 83.50 87 PRO A N 1
ATOM 695 C CA . PRO A 1 87 ? 6.519 5.865 -1.942 1.00 83.50 87 PRO A CA 1
ATOM 696 C C . PRO A 1 87 ? 6.317 7.008 -2.941 1.00 83.50 87 PRO A C 1
ATOM 698 O O . PRO A 1 87 ? 6.944 8.059 -2.831 1.00 83.50 87 PRO A O 1
ATOM 701 N N . MET A 1 88 ? 5.428 6.799 -3.913 1.00 81.94 88 MET A N 1
ATOM 702 C CA . MET A 1 88 ? 4.957 7.860 -4.801 1.00 81.94 88 MET A CA 1
ATOM 703 C C . MET A 1 88 ? 3.770 8.574 -4.154 1.00 81.94 88 MET A C 1
ATOM 705 O O . MET A 1 88 ? 2.861 7.930 -3.626 1.00 81.94 88 MET A O 1
ATOM 709 N N . SER A 1 89 ? 3.765 9.903 -4.199 1.00 85.94 89 SER A N 1
ATOM 710 C CA . SER A 1 89 ? 2.632 10.714 -3.761 1.00 85.94 89 SER A CA 1
ATOM 711 C C . SER A 1 89 ? 1.439 10.504 -4.705 1.00 85.94 89 SER A C 1
ATOM 713 O O . SER A 1 89 ? 1.603 10.604 -5.924 1.00 85.94 89 SER A O 1
ATOM 715 N N . PRO A 1 90 ? 0.230 10.228 -4.181 1.00 78.12 90 PRO A N 1
ATOM 716 C CA . PRO A 1 90 ? -0.948 10.081 -5.022 1.00 78.12 90 PRO A CA 1
ATOM 717 C C . PRO A 1 90 ? -1.323 11.425 -5.648 1.00 78.12 90 PRO A C 1
ATOM 719 O O . PRO A 1 90 ? -1.305 12.471 -4.995 1.00 78.12 90 PRO A O 1
ATOM 722 N N . THR A 1 91 ? -1.703 11.394 -6.920 1.00 80.44 91 THR A N 1
ATOM 723 C CA . THR A 1 91 ? -2.303 12.552 -7.592 1.00 80.44 91 THR A CA 1
ATOM 724 C C . THR A 1 91 ? -3.781 12.683 -7.216 1.00 80.44 91 THR A C 1
ATOM 726 O O . THR A 1 91 ? -4.441 11.707 -6.856 1.00 80.44 91 THR A O 1
ATOM 729 N N . ARG A 1 92 ? -4.339 13.898 -7.311 1.00 71.81 92 ARG A N 1
ATOM 730 C CA . ARG A 1 92 ? -5.741 14.185 -6.944 1.00 71.81 92 ARG A CA 1
ATOM 731 C C . ARG A 1 92 ? -6.757 13.314 -7.695 1.00 71.81 92 ARG A C 1
ATOM 733 O O . ARG A 1 92 ? -7.799 13.000 -7.138 1.00 71.81 92 ARG A O 1
ATOM 740 N N . SER A 1 93 ? -6.450 12.905 -8.926 1.00 72.50 93 SER A N 1
ATOM 741 C CA . SER A 1 93 ? -7.288 12.014 -9.739 1.00 72.50 93 SER A CA 1
ATOM 742 C C . SER A 1 93 ? -7.319 10.562 -9.244 1.00 72.50 93 SER A C 1
ATOM 744 O O . SER A 1 93 ? -8.194 9.807 -9.656 1.00 72.50 93 SER A O 1
ATOM 746 N N . GLN A 1 94 ? -6.387 10.159 -8.374 1.00 73.88 94 GLN A N 1
ATOM 747 C CA . GLN A 1 94 ? -6.284 8.796 -7.834 1.00 73.88 94 GLN A CA 1
ATOM 748 C C . GLN A 1 94 ? -6.941 8.648 -6.456 1.00 73.88 94 GLN A C 1
ATOM 750 O O . GLN A 1 94 ? -7.155 7.528 -5.992 1.00 73.88 94 GLN A O 1
ATOM 755 N N . LEU A 1 95 ? -7.262 9.760 -5.793 1.00 69.88 95 LEU A N 1
ATOM 756 C CA . LEU A 1 95 ? -7.967 9.755 -4.517 1.00 69.88 95 LEU A CA 1
ATOM 757 C C . LEU A 1 95 ? -9.470 9.637 -4.783 1.00 69.88 95 LEU A C 1
ATOM 759 O O . LEU A 1 95 ? -10.048 10.465 -5.485 1.00 69.88 95 LEU A O 1
ATOM 763 N N . ARG A 1 96 ? -10.120 8.621 -4.207 1.00 71.25 96 ARG A N 1
ATOM 764 C CA . ARG A 1 96 ? -11.586 8.623 -4.132 1.00 71.25 96 ARG A CA 1
ATOM 765 C C . ARG A 1 96 ? -12.012 9.708 -3.133 1.00 71.25 96 ARG A C 1
ATOM 767 O O . ARG A 1 96 ? -11.351 9.830 -2.097 1.00 71.25 96 ARG A O 1
ATOM 774 N N . PRO A 1 97 ? -13.072 10.491 -3.414 1.00 67.12 97 PRO A N 1
ATOM 775 C CA . PRO A 1 97 ? -13.654 11.385 -2.418 1.00 67.12 97 PRO A CA 1
ATOM 776 C C . PRO A 1 97 ? -13.955 10.582 -1.153 1.00 67.12 97 PRO A C 1
ATOM 778 O O . PRO A 1 97 ? -14.419 9.443 -1.256 1.00 67.12 97 PRO A O 1
ATOM 781 N N . ARG A 1 98 ? -13.669 11.143 0.027 1.00 64.81 98 ARG A N 1
ATOM 782 C CA . ARG A 1 98 ? -14.234 10.577 1.253 1.00 64.81 98 ARG A CA 1
ATOM 783 C C . ARG A 1 98 ? -15.751 10.627 1.082 1.00 64.81 98 ARG A C 1
ATOM 785 O O . ARG A 1 98 ? -16.277 11.679 0.737 1.00 64.81 98 ARG A O 1
ATOM 792 N N . GLY A 1 99 ? -16.402 9.471 1.177 1.00 56.34 99 GLY A N 1
ATOM 793 C CA . GLY A 1 99 ? -17.854 9.417 1.247 1.00 56.34 99 GLY A CA 1
ATOM 794 C C . GLY A 1 99 ? -18.243 10.052 2.568 1.00 56.34 99 GLY A C 1
ATOM 795 O O . GLY A 1 99 ? -17.926 9.494 3.615 1.00 56.34 99 GLY A O 1
ATOM 796 N N . ASP A 1 100 ? -18.811 11.247 2.495 1.00 55.31 100 ASP A N 1
ATOM 797 C CA . ASP A 1 100 ? -19.525 11.855 3.605 1.00 55.31 100 ASP A CA 1
ATOM 798 C C . ASP A 1 100 ? -20.969 11.333 3.490 1.00 55.31 100 ASP A C 1
ATOM 800 O O . ASP A 1 100 ? -21.756 11.870 2.708 1.00 55.31 100 ASP A O 1
ATOM 804 N N . ASP A 1 101 ? -21.250 10.211 4.166 1.00 47.72 101 ASP A N 1
ATOM 805 C CA . ASP A 1 101 ? -22.614 9.770 4.506 1.00 47.72 101 ASP A CA 1
ATOM 806 C C . ASP A 1 101 ? -23.093 10.515 5.764 1.00 47.72 101 ASP A C 1
ATOM 808 O O . ASP A 1 101 ? -22.291 10.627 6.725 1.00 47.72 101 ASP A O 1
#

Sequence (101 aa):
MWDNWRGGPRRTYPPGTGRKHADGNYEVTLMTKARVSHTGLVEWQPPAVYKSSCAIDVEFFPYDIQTCVLKLGSWTYDGFKQLGFSPMSPTRSQLRPRGDD

Organism: Polyplax serrata (NCBI:txid468196)

Radius of gyration: 19.25 Å; chains: 1; bounding box: 42×29×60 Å

Foldseek 3Di:
DDDDDDDDDDPDPDPDPDFFQPVPDPDAPDDDDWDADPVRDTHDDHDHDTHGDDDDDCPPPPPDDDDDDGDDDDPPDDPVRDDDDDDDDDDPVRDDPDPPD

InterPro domains:
  IPR006201 Neurotransmitter-gated ion-channel [PTHR18945] (31-85)
  IPR006202 Neurotransmitter-gated ion-channel ligand-binding domain [PF02931] (21-79)
  IPR018000 Neurotransmitter-gated ion-channel, conserved site [PS00236] (54-68)
  IPR036734 Neurotransmitter-gated ion-channel ligand-binding domain superfamily [G3DSA:2.70.170.10] (14-95)
  IPR036734 Neurotransmitter-gated ion-channel ligand-binding domain superfamily [SSF63712] (19-81)

pLDDT: mean 74.85, std 17.9, range [30.59, 97.19]